Protein AF-A0A1V6RZ48-F1 (afdb_monomer_lite)

Organism: NCBI:txid29845

Structure (mmCIF, N/CA/C/O backbone):
data_AF-A0A1V6RZ48-F1
#
_entry.id   AF-A0A1V6RZ48-F1
#
loop_
_atom_site.group_PDB
_atom_site.id
_atom_site.type_symbol
_atom_site.label_atom_id
_atom_site.label_alt_id
_atom_site.label_comp_id
_atom_site.label_asym_id
_atom_site.label_entity_id
_atom_site.label_seq_id
_atom_site.pdbx_PDB_ins_code
_atom_site.Cartn_x
_atom_site.Cartn_y
_atom_site.Cartn_z
_atom_site.occupancy
_atom_site.B_iso_or_equiv
_atom_site.auth_seq_id
_atom_site.auth_comp_id
_atom_site.auth_asym_id
_atom_site.auth_atom_id
_atom_site.pdbx_PDB_model_num
ATOM 1 N N . MET A 1 1 ? 23.190 5.616 10.562 1.00 35.72 1 MET A N 1
ATOM 2 C CA . MET A 1 1 ? 23.779 4.475 9.837 1.00 35.72 1 MET A CA 1
ATOM 3 C C . MET A 1 1 ? 22.654 3.476 9.620 1.00 35.72 1 MET A C 1
ATOM 5 O O . MET A 1 1 ? 22.117 2.985 10.602 1.00 35.72 1 MET A O 1
ATOM 9 N N . LEU A 1 2 ? 22.194 3.318 8.375 1.00 40.50 2 LEU A N 1
ATOM 10 C CA . LEU A 1 2 ? 21.196 2.319 7.972 1.00 40.50 2 LEU A CA 1
ATOM 11 C C . LEU A 1 2 ? 21.972 1.050 7.603 1.00 40.50 2 LEU A C 1
ATOM 13 O O . LEU A 1 2 ? 22.247 0.819 6.432 1.00 40.50 2 LEU A O 1
ATOM 17 N N . ASP A 1 3 ? 22.408 0.298 8.611 1.00 46.78 3 ASP A N 1
ATOM 18 C CA . ASP A 1 3 ? 23.084 -0.980 8.393 1.00 46.78 3 ASP A CA 1
ATOM 19 C C . ASP A 1 3 ? 22.075 -2.137 8.413 1.00 46.78 3 ASP A C 1
ATOM 21 O O . ASP A 1 3 ? 21.288 -2.287 9.346 1.00 46.78 3 ASP A O 1
ATOM 25 N N . ASN A 1 4 ? 22.196 -2.982 7.386 1.00 47.31 4 ASN A N 1
ATOM 26 C CA . ASN A 1 4 ? 21.961 -4.427 7.402 1.00 47.31 4 ASN A CA 1
ATOM 27 C C . ASN A 1 4 ? 20.534 -4.965 7.564 1.00 47.31 4 ASN A C 1
ATOM 29 O O . ASN A 1 4 ? 20.197 -5.628 8.541 1.00 47.31 4 ASN A O 1
ATOM 33 N N . ALA A 1 5 ? 19.771 -4.902 6.478 1.00 54.78 5 ALA A N 1
ATOM 34 C CA . ALA A 1 5 ? 18.967 -6.057 6.092 1.00 54.78 5 ALA A CA 1
ATOM 35 C C . ALA A 1 5 ? 19.062 -6.192 4.567 1.00 54.78 5 ALA A C 1
ATOM 37 O O . ALA A 1 5 ? 18.796 -5.221 3.855 1.00 54.78 5 ALA A O 1
ATOM 38 N N . GLY A 1 6 ? 19.522 -7.355 4.091 1.00 58.94 6 GLY A N 1
ATOM 39 C CA . GLY A 1 6 ? 19.749 -7.660 2.672 1.00 58.94 6 GLY A CA 1
ATOM 40 C C . GLY A 1 6 ? 18.501 -7.484 1.792 1.00 58.94 6 GLY A C 1
ATOM 41 O O . GLY A 1 6 ? 17.472 -7.003 2.275 1.00 58.94 6 GLY A O 1
ATOM 42 N N . PRO A 1 7 ? 18.569 -7.829 0.499 1.00 66.56 7 PRO A N 1
ATOM 43 C CA . PRO A 1 7 ? 17.417 -7.694 -0.385 1.00 66.56 7 PRO A CA 1
ATOM 44 C C . PRO A 1 7 ? 16.202 -8.462 0.169 1.00 66.56 7 PRO A C 1
ATOM 46 O O . PRO A 1 7 ? 16.329 -9.602 0.618 1.00 66.56 7 PRO A O 1
ATOM 49 N N . LEU A 1 8 ? 15.042 -7.801 0.194 1.00 72.50 8 LEU A N 1
ATOM 50 C CA . LEU A 1 8 ? 13.742 -8.456 0.361 1.00 72.50 8 LEU A CA 1
ATOM 51 C C . LEU A 1 8 ? 13.344 -9.092 -0.968 1.00 72.50 8 LEU A C 1
ATOM 53 O O . LEU A 1 8 ? 13.925 -8.751 -1.993 1.00 72.50 8 LEU A O 1
ATOM 57 N N . LYS A 1 9 ? 12.387 -10.019 -0.957 1.00 73.62 9 LYS A N 1
ATOM 58 C CA . LYS A 1 9 ? 11.933 -10.686 -2.174 1.00 73.62 9 LYS A CA 1
ATOM 59 C C . LYS A 1 9 ? 10.425 -10.888 -2.167 1.00 73.62 9 LYS A C 1
ATOM 61 O O . LYS A 1 9 ? 9.892 -11.398 -1.184 1.00 73.62 9 LYS A O 1
ATOM 66 N N . ASP A 1 10 ? 9.794 -10.560 -3.282 1.00 74.38 10 ASP A N 1
ATOM 67 C CA . ASP A 1 10 ? 8.403 -10.878 -3.608 1.00 74.38 10 ASP A CA 1
ATOM 68 C C . ASP A 1 10 ? 8.322 -11.521 -5.012 1.00 74.38 10 ASP A C 1
ATOM 70 O O . ASP A 1 10 ? 9.320 -12.055 -5.516 1.00 74.38 10 ASP A O 1
ATOM 74 N N . GLU A 1 11 ? 7.136 -11.515 -5.625 1.00 75.38 11 GLU A N 1
ATOM 75 C CA . GLU A 1 11 ? 6.901 -12.052 -6.970 1.00 75.38 11 GLU A CA 1
ATOM 76 C C . GLU A 1 11 ? 7.643 -11.297 -8.088 1.00 75.38 11 GLU A C 1
ATOM 78 O O . GLU A 1 11 ? 8.027 -11.916 -9.082 1.00 75.38 11 GLU A O 1
ATOM 83 N N . PHE A 1 12 ? 7.944 -10.009 -7.891 1.00 74.88 12 PHE A N 1
ATOM 84 C CA . PHE A 1 12 ? 8.717 -9.167 -8.811 1.00 74.88 12 PHE A CA 1
ATOM 85 C C . PHE A 1 12 ? 10.233 -9.320 -8.611 1.00 74.88 12 PHE A C 1
ATOM 87 O O . PHE A 1 12 ? 11.045 -8.920 -9.450 1.00 74.88 12 PHE A O 1
ATOM 94 N N . GLY A 1 13 ? 10.643 -9.980 -7.528 1.00 76.31 13 GLY A N 1
ATOM 95 C CA . GLY A 1 13 ? 12.014 -10.403 -7.290 1.00 76.31 13 GLY A CA 1
ATOM 96 C C . GLY A 1 13 ? 12.668 -9.677 -6.126 1.00 76.31 13 GLY A C 1
ATOM 97 O O . GLY A 1 13 ? 12.017 -9.262 -5.175 1.00 76.31 13 GLY A O 1
ATOM 98 N N . GLU A 1 14 ? 13.997 -9.615 -6.151 1.00 82.44 14 GLU A N 1
ATOM 99 C CA . GLU A 1 14 ? 14.771 -9.041 -5.052 1.00 82.44 14 GLU A CA 1
ATOM 100 C C . GLU A 1 14 ? 14.754 -7.509 -5.090 1.00 82.44 14 GLU A C 1
ATOM 102 O O . GLU A 1 14 ? 15.032 -6.924 -6.136 1.00 82.44 14 GLU A O 1
ATOM 107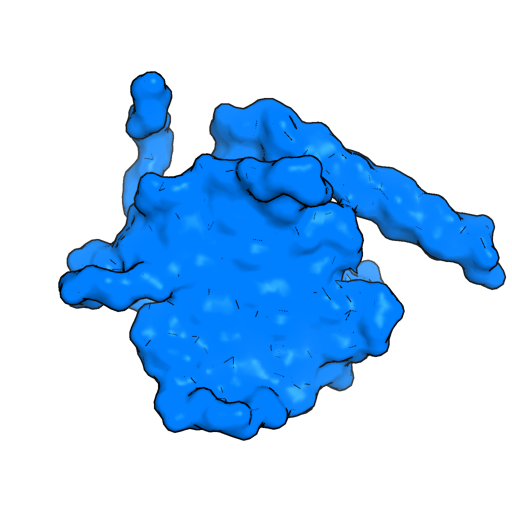 N N . TYR A 1 15 ? 14.501 -6.857 -3.953 1.00 76.69 15 TYR A N 1
ATOM 108 C CA . TYR A 1 15 ? 14.445 -5.400 -3.833 1.00 76.69 15 TYR A CA 1
ATOM 109 C C . TYR A 1 15 ? 15.059 -4.858 -2.540 1.00 76.69 15 TYR A C 1
ATOM 111 O O . TYR A 1 15 ? 15.207 -5.545 -1.527 1.00 76.69 15 TYR A O 1
ATOM 119 N N . ILE A 1 16 ? 15.425 -3.575 -2.573 1.00 77.81 16 ILE A N 1
ATOM 120 C CA . ILE A 1 16 ? 16.006 -2.837 -1.448 1.00 77.81 16 ILE A CA 1
ATOM 121 C C . ILE A 1 16 ? 15.127 -1.624 -1.139 1.00 77.81 16 ILE A C 1
ATOM 123 O O . ILE A 1 16 ? 14.769 -0.859 -2.034 1.00 77.81 16 ILE A O 1
ATOM 127 N N . ILE A 1 17 ? 14.831 -1.404 0.145 1.00 77.50 17 ILE A N 1
ATOM 128 C CA . ILE A 1 17 ? 14.145 -0.192 0.611 1.00 77.50 17 ILE A CA 1
ATOM 129 C C . ILE A 1 17 ? 15.103 1.001 0.497 1.00 77.50 17 ILE A C 1
ATOM 131 O O . ILE A 1 17 ? 16.148 1.031 1.150 1.00 77.50 17 ILE A O 1
ATOM 135 N N . ARG A 1 18 ? 14.754 1.992 -0.331 1.00 77.19 18 ARG A N 1
ATOM 136 C CA . ARG A 1 18 ? 15.566 3.195 -0.586 1.00 77.19 18 ARG A CA 1
ATOM 137 C C . ARG A 1 18 ? 15.223 4.347 0.339 1.00 77.19 18 ARG A C 1
ATOM 139 O O . ARG A 1 18 ? 16.104 5.095 0.753 1.00 77.19 18 ARG A O 1
ATOM 146 N N . THR A 1 19 ? 13.949 4.528 0.650 1.00 73.88 19 THR A N 1
ATOM 147 C CA . THR A 1 19 ? 13.481 5.561 1.572 1.00 73.88 19 THR A CA 1
ATOM 148 C C . THR A 1 19 ? 12.353 4.995 2.405 1.00 73.88 19 THR A C 1
ATOM 150 O O . THR A 1 19 ? 11.516 4.266 1.892 1.00 73.88 19 THR A O 1
ATOM 153 N N . GLN A 1 20 ? 12.325 5.365 3.681 1.00 74.06 20 GLN A N 1
ATOM 154 C CA . GLN A 1 20 ? 11.184 5.156 4.559 1.00 74.06 20 GLN A CA 1
ATOM 155 C C . GLN A 1 20 ? 11.026 6.384 5.451 1.00 74.06 20 GLN A C 1
ATOM 157 O O . GLN A 1 20 ? 11.999 6.844 6.054 1.00 74.06 20 GLN A O 1
ATOM 162 N N . LYS A 1 21 ? 9.828 6.966 5.489 1.00 75.75 21 LYS A N 1
ATOM 163 C CA . LYS A 1 21 ? 9.559 8.172 6.280 1.00 75.75 21 LYS A CA 1
ATOM 164 C C . LYS A 1 21 ? 8.098 8.255 6.693 1.00 75.75 21 LYS A C 1
ATOM 166 O O . LYS A 1 21 ? 7.226 7.707 6.030 1.00 75.75 21 LYS A O 1
ATOM 171 N N . PHE A 1 22 ? 7.861 9.006 7.761 1.00 72.25 22 PHE A N 1
ATOM 172 C CA . PHE A 1 22 ? 6.533 9.490 8.109 1.00 72.25 22 PHE A CA 1
ATOM 173 C C . PHE A 1 22 ? 6.335 10.895 7.544 1.00 72.25 22 PHE A C 1
ATOM 175 O O . PHE A 1 22 ? 7.270 11.700 7.565 1.00 72.25 22 PHE A O 1
ATOM 182 N N . ASN A 1 23 ? 5.136 11.199 7.052 1.00 72.19 23 ASN A N 1
ATOM 183 C CA . ASN A 1 23 ? 4.746 12.578 6.756 1.00 72.19 23 ASN A CA 1
ATOM 184 C C . ASN A 1 23 ? 4.257 13.299 8.037 1.00 72.19 23 ASN A C 1
ATOM 186 O O . ASN A 1 23 ? 4.172 12.707 9.115 1.00 72.19 23 ASN A O 1
ATOM 190 N N . GLU A 1 24 ? 3.911 14.586 7.936 1.00 69.62 24 GLU A N 1
ATOM 191 C CA . GLU A 1 24 ? 3.410 15.390 9.071 1.00 69.62 24 GLU A CA 1
ATOM 192 C C . GLU A 1 24 ? 2.088 14.866 9.657 1.00 69.62 24 GLU A C 1
ATOM 194 O O . GLU A 1 24 ? 1.802 15.054 10.840 1.00 69.62 24 GLU A O 1
ATOM 199 N N . ARG A 1 25 ? 1.302 14.156 8.841 1.00 69.38 25 ARG A N 1
ATOM 200 C CA . ARG A 1 25 ? 0.060 13.477 9.235 1.00 69.38 25 ARG A CA 1
ATOM 201 C C . ARG A 1 25 ? 0.312 12.104 9.864 1.00 69.38 25 ARG A C 1
ATOM 203 O O . ARG A 1 25 ? -0.632 11.464 10.310 1.00 69.38 25 ARG A O 1
ATOM 210 N N . LYS A 1 26 ? 1.587 11.716 9.994 1.00 67.88 26 LYS A N 1
ATOM 211 C CA . LYS A 1 26 ? 2.080 10.423 10.484 1.00 67.88 26 LYS A CA 1
ATOM 212 C C . LYS A 1 26 ? 1.712 9.247 9.592 1.00 67.88 26 LYS A C 1
ATOM 214 O O . LYS A 1 26 ? 1.772 8.124 10.068 1.00 67.88 26 LYS A O 1
ATOM 219 N N . ASP A 1 27 ? 1.403 9.486 8.327 1.00 70.81 27 ASP A N 1
ATOM 220 C CA . ASP A 1 27 ? 1.276 8.420 7.340 1.00 70.81 27 ASP A CA 1
ATOM 221 C C . ASP A 1 27 ? 2.667 7.905 6.990 1.00 70.81 27 ASP A C 1
ATOM 223 O O . ASP A 1 27 ? 3.630 8.682 6.924 1.00 70.81 27 ASP A O 1
ATOM 227 N N . TRP A 1 28 ? 2.775 6.599 6.796 1.00 75.62 28 TRP A N 1
ATOM 228 C CA . TRP A 1 28 ? 4.021 5.935 6.471 1.00 75.62 28 TRP A CA 1
ATOM 229 C C . TRP A 1 28 ? 4.161 5.754 4.963 1.00 75.62 28 TRP A C 1
ATOM 231 O O . TRP A 1 28 ? 3.203 5.470 4.249 1.00 75.62 28 TRP A O 1
ATOM 241 N N . TYR A 1 29 ? 5.384 5.925 4.482 1.00 78.94 29 TYR A N 1
ATOM 242 C CA . TYR A 1 29 ? 5.730 5.783 3.080 1.00 78.94 29 TYR A CA 1
ATOM 243 C C . TYR A 1 29 ? 7.068 5.074 2.947 1.00 78.94 29 TYR A C 1
ATOM 245 O O . TYR A 1 29 ? 8.021 5.427 3.657 1.00 78.94 29 TYR A O 1
ATOM 253 N N . CYS A 1 30 ? 7.167 4.168 1.980 1.00 79.75 30 CYS A N 1
ATOM 254 C CA . CYS A 1 30 ? 8.427 3.575 1.563 1.00 79.75 30 CYS A CA 1
ATOM 255 C C . CYS A 1 30 ? 8.592 3.573 0.041 1.00 79.75 30 CYS A C 1
ATOM 257 O O . CYS A 1 30 ? 7.620 3.487 -0.702 1.00 79.75 30 CYS A O 1
ATOM 259 N N . THR A 1 31 ? 9.844 3.658 -0.416 1.00 81.31 31 THR A N 1
ATOM 260 C CA . THR A 1 31 ? 10.218 3.359 -1.805 1.00 81.31 31 THR A CA 1
ATOM 261 C C . THR A 1 31 ? 11.114 2.148 -1.877 1.00 81.31 31 THR A C 1
ATOM 263 O O . THR A 1 31 ? 12.029 1.992 -1.058 1.00 81.31 31 THR A O 1
ATOM 266 N N . HIS A 1 32 ? 10.905 1.343 -2.910 1.00 79.19 32 HIS A N 1
ATOM 267 C CA . HIS A 1 32 ? 11.715 0.179 -3.224 1.00 79.19 32 HIS A CA 1
ATOM 268 C C . HIS A 1 32 ? 12.416 0.363 -4.558 1.00 79.19 32 HIS A C 1
ATOM 270 O O . HIS A 1 32 ? 11.934 1.061 -5.450 1.00 79.19 32 HIS A O 1
ATOM 276 N N . GLN A 1 33 ? 13.571 -0.279 -4.668 1.00 76.94 33 GLN A N 1
ATOM 277 C CA . GLN A 1 33 ? 14.246 -0.482 -5.935 1.00 76.94 33 GLN A CA 1
ATOM 278 C C . GLN A 1 33 ? 14.546 -1.967 -6.089 1.00 76.94 33 GLN A C 1
ATOM 280 O O . GLN A 1 33 ? 15.247 -2.541 -5.248 1.00 76.94 33 GLN A O 1
ATOM 285 N N . TYR A 1 34 ? 14.033 -2.564 -7.160 1.00 77.00 34 TYR A N 1
ATOM 286 C CA . TYR A 1 34 ? 14.326 -3.945 -7.516 1.00 77.00 34 TYR A CA 1
ATOM 287 C C . TYR A 1 34 ? 15.734 -4.051 -8.094 1.00 77.00 34 TYR A C 1
ATOM 289 O O . TYR A 1 34 ? 16.215 -3.167 -8.798 1.00 77.00 34 TYR A O 1
ATOM 297 N N . VAL A 1 35 ? 16.425 -5.138 -7.764 1.00 74.94 35 VAL A N 1
ATOM 298 C CA . VAL A 1 35 ? 17.818 -5.386 -8.163 1.00 74.94 35 VAL A CA 1
ATOM 299 C C . VAL A 1 35 ? 17.931 -5.612 -9.674 1.00 74.94 35 VAL A C 1
ATOM 301 O O . VAL A 1 35 ? 18.968 -5.314 -10.259 1.00 74.94 35 VAL A O 1
ATOM 304 N N . ARG A 1 36 ? 16.876 -6.148 -10.302 1.00 68.50 36 ARG A N 1
ATOM 305 C CA . ARG A 1 36 ? 16.848 -6.480 -11.735 1.00 68.50 36 ARG A CA 1
ATOM 306 C C . ARG A 1 36 ? 16.224 -5.406 -12.620 1.00 68.50 36 ARG A C 1
ATOM 308 O O . ARG A 1 36 ? 16.489 -5.421 -13.816 1.00 68.50 36 ARG A O 1
ATOM 315 N N . GLU A 1 37 ? 15.428 -4.505 -12.057 1.00 62.16 37 GLU A N 1
ATOM 316 C CA . GLU A 1 37 ? 14.751 -3.457 -12.821 1.00 62.16 37 GLU A CA 1
ATOM 317 C C . GLU A 1 37 ? 15.491 -2.135 -12.613 1.00 62.16 37 GLU A C 1
ATOM 319 O O . GLU A 1 37 ? 15.472 -1.543 -11.530 1.00 62.16 37 GLU A O 1
ATOM 324 N N . GLU A 1 38 ? 16.242 -1.719 -13.634 1.00 55.09 38 GLU A N 1
ATOM 325 C CA . GLU A 1 38 ? 17.108 -0.537 -13.622 1.00 55.09 38 GLU A CA 1
ATOM 326 C C . GLU A 1 38 ? 16.310 0.780 -13.548 1.00 55.09 38 GLU A C 1
ATOM 328 O O . GLU A 1 38 ? 16.282 1.562 -14.492 1.00 55.09 38 GLU A O 1
ATOM 333 N N . GLY A 1 39 ? 15.716 1.080 -12.391 1.00 52.72 39 GLY A N 1
ATOM 334 C CA . GLY A 1 39 ? 15.321 2.446 -12.031 1.00 52.72 39 GLY A CA 1
ATOM 335 C C . GLY A 1 39 ? 13.833 2.717 -11.841 1.00 52.72 39 GLY A C 1
ATOM 336 O O . GLY A 1 39 ? 13.508 3.836 -11.440 1.00 52.72 39 GLY A O 1
ATOM 337 N N . ASP A 1 40 ? 12.948 1.739 -12.034 1.00 60.56 40 ASP A N 1
ATOM 338 C CA . ASP A 1 40 ? 11.530 1.949 -11.747 1.00 60.56 40 ASP A CA 1
ATOM 339 C C . ASP A 1 40 ? 11.270 1.914 -10.235 1.00 60.56 40 ASP A C 1
ATOM 341 O O . ASP A 1 40 ? 11.497 0.929 -9.525 1.00 60.56 40 ASP A O 1
ATOM 345 N N . TYR A 1 41 ? 10.866 3.075 -9.715 1.00 63.09 41 TYR A N 1
ATOM 346 C CA . TYR A 1 41 ? 10.573 3.263 -8.302 1.00 63.09 41 TYR A CA 1
ATOM 347 C C 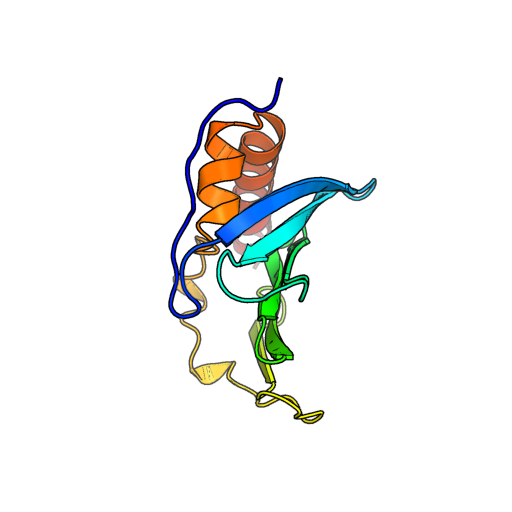. TYR A 1 41 ? 9.193 2.708 -7.984 1.00 63.09 41 TYR A C 1
ATOM 349 O O . TYR A 1 41 ? 8.173 3.250 -8.409 1.00 63.09 41 TYR A O 1
ATOM 357 N N . CYS A 1 42 ? 9.184 1.683 -7.145 1.00 74.75 42 CYS A N 1
ATOM 358 C CA . CYS A 1 42 ? 7.972 1.195 -6.504 1.00 74.75 42 CYS A CA 1
ATOM 359 C C . CYS A 1 42 ? 7.794 1.912 -5.180 1.00 74.75 42 CYS A C 1
ATOM 361 O O . CYS A 1 42 ? 8.776 2.322 -4.545 1.00 74.75 42 CYS A O 1
ATOM 363 N N . TYR A 1 43 ? 6.553 2.073 -4.748 1.00 78.31 43 TYR A N 1
ATOM 364 C CA . TYR A 1 43 ? 6.285 2.697 -3.466 1.00 78.31 43 TYR A CA 1
ATOM 365 C C . TYR A 1 43 ? 5.055 2.110 -2.810 1.00 78.31 43 TYR A C 1
ATOM 367 O O . TYR A 1 43 ? 4.053 1.862 -3.477 1.00 78.31 43 TYR A O 1
ATOM 375 N N . HIS A 1 44 ? 5.136 1.949 -1.492 1.00 80.81 44 HIS A N 1
ATOM 376 C CA . HIS A 1 44 ? 3.971 1.669 -0.671 1.00 80.81 44 HIS A CA 1
ATOM 377 C C . HIS A 1 44 ? 3.671 2.881 0.201 1.00 80.81 44 HIS A C 1
ATOM 379 O O . HIS A 1 44 ? 4.562 3.608 0.660 1.00 80.81 44 HIS A O 1
ATOM 385 N N . TYR A 1 45 ? 2.387 3.099 0.422 1.00 77.56 45 TYR A N 1
ATOM 386 C CA . TYR A 1 45 ? 1.866 4.192 1.209 1.00 77.56 45 TYR A CA 1
ATOM 387 C C . TYR A 1 45 ? 0.779 3.667 2.137 1.00 77.56 45 TYR A C 1
ATOM 389 O O . TYR A 1 45 ? -0.153 3.000 1.700 1.00 77.56 45 TYR A O 1
ATOM 397 N N . VAL A 1 46 ? 0.918 3.964 3.425 1.00 76.12 46 VAL A N 1
ATOM 398 C CA . VAL A 1 46 ? 0.029 3.478 4.479 1.00 76.12 46 VAL A CA 1
ATOM 399 C C . VAL A 1 46 ? -0.415 4.661 5.326 1.00 76.12 46 VAL A C 1
ATOM 401 O O . VAL A 1 46 ? 0.400 5.318 5.980 1.00 76.12 46 VAL A O 1
ATOM 404 N N . HIS A 1 47 ? -1.714 4.924 5.354 1.00 71.56 47 HIS A N 1
ATOM 405 C CA . HIS A 1 47 ? -2.308 5.881 6.278 1.00 71.56 47 HIS A CA 1
ATOM 406 C C . HIS A 1 47 ? -2.482 5.288 7.679 1.00 71.56 47 HIS A C 1
ATOM 408 O O . HIS A 1 47 ? -2.641 4.082 7.856 1.00 71.56 47 HIS A O 1
ATOM 414 N N . LEU A 1 48 ? -2.538 6.168 8.684 1.00 66.69 48 LEU A N 1
ATOM 415 C CA . LEU A 1 48 ? -2.866 5.806 10.073 1.00 66.69 48 LEU A CA 1
ATOM 416 C C . LEU A 1 48 ? -4.213 5.088 10.243 1.00 66.69 48 LEU A C 1
ATOM 418 O O . LEU A 1 48 ? -4.412 4.390 11.230 1.00 66.69 48 LEU A O 1
ATOM 422 N N . ASP A 1 49 ? -5.151 5.307 9.331 1.00 67.69 49 ASP A N 1
ATOM 423 C CA . ASP A 1 49 ? -6.468 4.672 9.357 1.00 67.69 49 ASP A CA 1
ATOM 424 C C . ASP A 1 49 ? -6.499 3.319 8.628 1.00 67.69 49 ASP A C 1
ATOM 426 O O . ASP A 1 49 ? -7.568 2.754 8.417 1.00 67.69 49 ASP A O 1
ATOM 430 N N . GLY A 1 50 ? -5.330 2.794 8.251 1.00 69.25 50 GLY A N 1
ATOM 431 C CA . GLY A 1 50 ? -5.189 1.506 7.586 1.00 69.25 50 GLY A CA 1
ATOM 432 C C . GLY A 1 50 ? -5.368 1.556 6.071 1.00 69.25 50 GLY A C 1
ATOM 433 O O . GLY A 1 50 ? -5.202 0.518 5.434 1.00 69.25 50 GLY A O 1
ATOM 434 N N . ARG A 1 51 ? -5.661 2.721 5.463 1.00 81.69 51 ARG A N 1
ATOM 435 C CA . ARG A 1 51 ? -5.656 2.816 3.994 1.00 81.69 51 ARG A CA 1
ATOM 436 C C . ARG A 1 51 ? -4.269 2.505 3.453 1.00 81.69 51 ARG A C 1
ATOM 438 O O . ARG A 1 51 ? -3.270 3.025 3.953 1.00 81.69 51 ARG A O 1
ATOM 445 N N . TYR A 1 52 ? -4.234 1.698 2.407 1.00 84.44 52 TYR A N 1
ATOM 446 C CA . TYR A 1 52 ? -3.019 1.218 1.774 1.00 84.44 52 TYR A CA 1
ATOM 447 C C . TYR A 1 52 ? -3.039 1.541 0.287 1.00 84.44 52 TYR A C 1
ATOM 449 O O . TYR A 1 52 ? -4.090 1.521 -0.351 1.00 84.44 52 TYR A O 1
ATOM 457 N N . TYR A 1 53 ? -1.868 1.840 -0.255 1.00 86.12 53 TYR A N 1
ATOM 458 C CA . TYR A 1 53 ? -1.636 1.935 -1.682 1.00 86.12 53 TYR A CA 1
ATOM 459 C C . TYR A 1 53 ? -0.264 1.348 -2.001 1.00 86.12 53 TYR A C 1
ATOM 461 O O . TYR A 1 53 ? 0.713 1.674 -1.320 1.00 86.12 53 TYR A O 1
ATOM 469 N N . SER A 1 54 ? -0.177 0.569 -3.072 1.00 85.38 54 SER A N 1
ATOM 470 C CA . SER A 1 54 ? 1.082 0.103 -3.644 1.00 85.38 54 SER A CA 1
ATOM 471 C C . SER A 1 54 ? 1.111 0.311 -5.152 1.00 85.38 54 SER A C 1
ATOM 473 O O . SER A 1 54 ? 0.085 0.259 -5.830 1.00 85.38 54 SER A O 1
ATOM 475 N N . LYS A 1 55 ? 2.309 0.583 -5.671 1.00 87.50 55 LYS A N 1
ATOM 476 C CA . LYS A 1 55 ? 2.609 0.558 -7.099 1.00 87.50 55 LYS A CA 1
ATOM 477 C C . LYS A 1 55 ? 3.828 -0.319 -7.346 1.00 87.50 55 LYS A C 1
ATOM 479 O O . LYS A 1 55 ? 4.897 -0.042 -6.793 1.00 87.50 55 LYS A O 1
ATOM 484 N N . ASN A 1 56 ? 3.640 -1.302 -8.215 1.00 84.81 56 ASN A N 1
ATOM 485 C CA . ASN A 1 56 ? 4.612 -2.319 -8.587 1.00 84.81 56 ASN A CA 1
ATOM 486 C C . ASN A 1 56 ? 5.458 -1.887 -9.798 1.00 84.81 56 ASN A C 1
ATOM 488 O O . ASN A 1 56 ? 5.096 -0.926 -10.493 1.00 84.81 56 ASN A O 1
ATOM 492 N N . PRO A 1 57 ? 6.574 -2.590 -10.076 1.00 81.75 57 PRO A N 1
ATOM 493 C CA . PRO A 1 57 ? 7.492 -2.219 -11.156 1.00 81.75 57 PRO A CA 1
ATOM 494 C C . PRO A 1 57 ? 6.860 -2.344 -12.537 1.00 81.75 57 PRO A C 1
ATOM 496 O O . PRO A 1 57 ? 7.032 -1.481 -13.392 1.00 81.75 57 PRO A O 1
ATOM 499 N N . ASP A 1 58 ? 6.032 -3.372 -12.719 1.00 84.62 58 ASP A N 1
ATOM 500 C CA . ASP A 1 58 ? 5.283 -3.612 -13.951 1.00 84.62 58 ASP A CA 1
ATOM 501 C C . ASP A 1 58 ? 4.209 -2.541 -14.230 1.00 84.62 58 ASP A C 1
ATOM 503 O O . ASP A 1 58 ? 3.545 -2.559 -15.266 1.00 84.62 58 ASP A O 1
ATOM 507 N N . GLY A 1 59 ? 4.042 -1.577 -13.322 1.00 84.88 59 GLY A N 1
ATOM 508 C CA . GLY A 1 59 ? 3.078 -0.496 -13.425 1.00 84.88 59 GLY A CA 1
ATOM 509 C C . GLY A 1 59 ? 1.695 -0.854 -12.895 1.00 84.88 59 GLY A C 1
ATOM 510 O O . GLY A 1 59 ? 0.836 0.029 -12.901 1.00 84.88 59 GLY A O 1
ATOM 511 N N . SER A 1 60 ? 1.482 -2.085 -12.415 1.00 88.12 60 SER A N 1
ATOM 512 C CA . SER A 1 60 ? 0.278 -2.419 -11.660 1.00 88.12 60 SER A CA 1
ATOM 513 C C . SER A 1 60 ? 0.233 -1.664 -10.333 1.00 88.12 60 SER A C 1
ATOM 515 O O . SER A 1 60 ? 1.254 -1.222 -9.793 1.00 88.12 60 SER A O 1
ATOM 517 N N . SER A 1 61 ? -0.970 -1.468 -9.808 1.00 90.6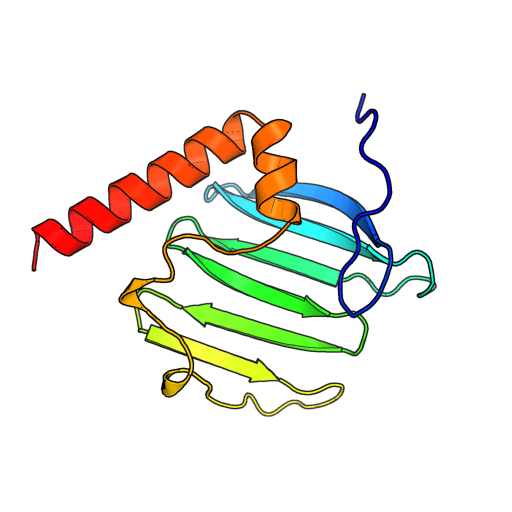9 61 SER A N 1
ATOM 518 C CA . SER A 1 61 ? -1.161 -0.809 -8.519 1.00 90.69 61 SER A CA 1
ATOM 519 C C . SER A 1 61 ? -2.348 -1.382 -7.780 1.00 90.69 61 SER A C 1
ATOM 521 O O . SER A 1 61 ? -3.326 -1.789 -8.399 1.00 90.69 61 SER A O 1
ATOM 523 N N . GLU A 1 62 ? -2.302 -1.313 -6.464 1.00 89.88 62 GLU A N 1
ATOM 524 C CA . GLU A 1 62 ? -3.386 -1.728 -5.586 1.00 89.88 62 GLU A CA 1
ATOM 525 C C . GLU A 1 62 ? -3.696 -0.625 -4.581 1.00 89.88 62 GLU A C 1
ATOM 527 O O . GLU A 1 62 ? -2.817 0.129 -4.155 1.00 89.88 62 GLU A O 1
ATOM 532 N N . SER A 1 63 ? -4.963 -0.520 -4.202 1.00 90.12 63 SER A N 1
ATOM 533 C CA . SER A 1 63 ? -5.400 0.371 -3.136 1.00 90.12 63 SER A CA 1
ATOM 534 C C . SER A 1 63 ? -6.456 -0.304 -2.283 1.00 90.12 63 SER A C 1
ATOM 536 O O . SER A 1 63 ? -7.341 -0.975 -2.806 1.00 90.12 63 SER A O 1
ATOM 538 N N . ILE A 1 64 ? -6.355 -0.121 -0.971 1.00 87.69 64 ILE A N 1
ATOM 539 C CA . ILE A 1 64 ? -7.273 -0.696 0.009 1.00 87.69 64 ILE A CA 1
ATOM 540 C C . ILE A 1 64 ? -7.744 0.415 0.938 1.00 87.69 64 ILE A C 1
ATOM 542 O O . ILE A 1 64 ? -6.943 1.194 1.463 1.00 87.69 64 ILE A O 1
ATOM 546 N N . ASN A 1 65 ? -9.049 0.461 1.174 1.00 86.62 65 ASN A N 1
ATOM 547 C CA . ASN A 1 65 ? -9.691 1.340 2.130 1.00 86.62 65 ASN A CA 1
ATOM 548 C C . ASN A 1 65 ? -10.532 0.524 3.122 1.00 86.62 65 ASN A C 1
ATOM 550 O O . ASN A 1 65 ? -11.693 0.224 2.840 1.00 86.62 65 ASN A O 1
ATOM 554 N N . PRO A 1 66 ? -9.984 0.192 4.305 1.00 78.69 66 PRO A N 1
ATOM 555 C CA . PRO A 1 66 ? -10.678 -0.658 5.269 1.00 78.69 66 PRO A CA 1
ATOM 556 C C . PRO A 1 66 ? -11.912 0.004 5.895 1.00 78.69 66 PRO A C 1
ATOM 558 O O . PRO A 1 66 ? -12.818 -0.701 6.328 1.00 78.69 66 PRO A O 1
ATOM 561 N N . ILE A 1 67 ? -11.987 1.342 5.924 1.00 81.31 67 ILE A N 1
ATOM 562 C CA . ILE A 1 67 ? -13.148 2.065 6.471 1.00 81.31 67 ILE A CA 1
ATOM 563 C C . ILE A 1 67 ? -14.365 1.896 5.562 1.00 81.31 67 ILE A C 1
ATOM 565 O O . ILE A 1 67 ? -15.471 1.673 6.045 1.00 81.31 67 ILE A O 1
ATOM 569 N N . LEU A 1 68 ? -14.161 2.031 4.250 1.00 85.31 68 LEU A N 1
ATOM 570 C CA . LEU A 1 68 ? -15.235 1.900 3.263 1.00 85.31 68 LEU A CA 1
ATOM 571 C C . LEU A 1 68 ? -15.409 0.461 2.761 1.00 85.31 68 LEU A C 1
ATOM 573 O O . LEU A 1 68 ? -16.371 0.196 2.049 1.00 85.31 68 LEU A O 1
ATOM 577 N N . LYS A 1 69 ? -14.517 -0.456 3.162 1.00 86.31 69 LYS A N 1
ATOM 578 C CA . LYS A 1 69 ? -14.413 -1.824 2.635 1.00 86.31 69 LYS A CA 1
ATOM 579 C C . LYS A 1 69 ? -14.288 -1.838 1.110 1.00 86.31 69 LYS A C 1
ATOM 581 O O . LYS A 1 69 ? -14.991 -2.574 0.430 1.00 86.31 69 LYS A O 1
ATOM 586 N N . GLU A 1 70 ? -13.385 -1.005 0.595 1.00 91.62 70 GLU A N 1
ATOM 587 C CA . GLU A 1 70 ? -13.092 -0.910 -0.838 1.00 91.62 70 GLU A CA 1
ATOM 588 C C . GLU A 1 70 ? -11.684 -1.429 -1.129 1.00 91.62 70 GLU A C 1
ATOM 590 O O . GLU A 1 70 ? -10.726 -1.050 -0.447 1.00 91.62 70 GLU A O 1
ATOM 595 N N . ALA A 1 71 ? -11.541 -2.254 -2.160 1.00 90.75 71 ALA A N 1
ATOM 596 C CA . ALA A 1 71 ? -10.251 -2.690 -2.673 1.00 90.75 71 ALA A CA 1
ATOM 597 C C . ALA A 1 71 ? -10.236 -2.614 -4.196 1.00 90.75 71 ALA A C 1
ATOM 599 O O . ALA A 1 71 ? -11.155 -3.088 -4.858 1.00 90.75 71 ALA A O 1
ATOM 600 N N . PHE A 1 72 ? -9.172 -2.037 -4.746 1.00 94.38 72 PHE A N 1
ATOM 601 C CA . PHE A 1 72 ? -9.010 -1.878 -6.184 1.00 94.38 72 PHE A CA 1
ATOM 602 C C . PHE A 1 72 ? -7.639 -2.342 -6.641 1.00 94.38 72 PHE A C 1
ATOM 604 O O . PHE A 1 72 ? -6.635 -2.029 -5.998 1.00 94.38 72 PHE A O 1
ATOM 611 N N . TYR A 1 73 ? -7.609 -2.996 -7.796 1.00 92.50 73 TYR A N 1
ATOM 612 C CA . TYR A 1 73 ? -6.393 -3.382 -8.494 1.00 92.50 73 TYR A CA 1
ATOM 613 C C . TYR A 1 73 ? -6.386 -2.817 -9.916 1.00 92.50 73 TYR A C 1
ATOM 615 O O . TYR A 1 73 ? -7.367 -2.922 -10.646 1.00 92.50 73 TYR A O 1
ATOM 623 N N . THR A 1 74 ? -5.269 -2.240 -10.339 1.00 94.06 74 THR A N 1
ATOM 624 C CA . THR A 1 74 ? -5.061 -1.759 -11.707 1.00 94.06 74 THR A CA 1
ATOM 625 C C . THR A 1 74 ? -3.975 -2.601 -12.355 1.00 94.06 74 THR A C 1
ATOM 627 O O . THR A 1 74 ? -2.873 -2.716 -11.821 1.00 94.06 74 THR A O 1
ATOM 630 N N . LEU A 1 75 ? -4.285 -3.173 -13.520 1.00 91.38 75 LEU A N 1
ATOM 631 C CA . LEU A 1 75 ? -3.349 -3.975 -14.308 1.00 91.38 75 LEU A CA 1
ATOM 632 C C . LEU A 1 75 ? -2.167 -3.140 -14.840 1.00 91.38 75 LEU A C 1
ATOM 634 O O . LEU A 1 75 ? -2.305 -1.928 -15.030 1.00 91.38 75 LEU A O 1
ATOM 638 N N . PRO A 1 76 ? -1.037 -3.785 -15.185 1.00 89.19 76 PRO A N 1
ATOM 639 C CA . PRO A 1 76 ? 0.083 -3.155 -15.886 1.00 89.19 76 PRO A CA 1
ATOM 640 C C . PRO A 1 76 ? -0.355 -2.361 -17.121 1.00 89.19 76 PRO A C 1
ATOM 642 O O . PRO A 1 76 ? -0.990 -2.902 -18.028 1.00 89.19 76 PRO A O 1
ATOM 645 N N . GLY A 1 77 ? -0.024 -1.067 -17.162 1.00 83.56 77 GLY A N 1
ATOM 646 C CA . GLY A 1 77 ? -0.391 -0.167 -18.265 1.00 83.56 77 GLY A CA 1
ATOM 647 C C . GLY A 1 77 ? -1.891 0.139 -18.388 1.00 83.56 77 GLY A C 1
ATOM 648 O O . GLY A 1 77 ? -2.288 0.820 -19.334 1.00 83.56 77 GLY A O 1
ATOM 649 N N . GLY A 1 78 ? -2.711 -0.348 -17.456 1.00 83.75 78 GLY A N 1
ATOM 650 C CA . GLY A 1 78 ? -4.128 -0.032 -17.361 1.00 83.75 78 GLY A CA 1
ATOM 651 C C . GLY A 1 78 ? -4.374 1.292 -16.642 1.00 83.75 78 GLY A C 1
ATOM 652 O O . GLY A 1 78 ? -3.590 1.736 -15.805 1.00 83.75 78 GLY A O 1
ATOM 653 N N . ASP A 1 79 ? -5.496 1.920 -16.966 1.00 87.88 79 ASP A N 1
ATOM 654 C CA . ASP A 1 79 ? -6.020 3.128 -16.323 1.00 87.88 79 ASP A CA 1
ATOM 655 C C . ASP A 1 79 ? -7.367 2.885 -15.625 1.00 87.88 79 ASP A C 1
ATOM 657 O O . ASP A 1 79 ? -7.847 3.744 -14.883 1.00 87.88 79 ASP A O 1
ATOM 661 N N . VAL A 1 80 ? -7.962 1.707 -15.834 1.00 91.25 80 VAL A N 1
ATOM 662 C CA . VAL A 1 80 ? -9.234 1.300 -15.237 1.00 91.25 80 VAL A CA 1
ATOM 663 C C . VAL A 1 80 ? -8.975 0.434 -13.999 1.00 91.25 80 VAL A C 1
ATOM 665 O O . VAL A 1 80 ? -8.428 -0.663 -14.139 1.00 91.25 80 VAL A O 1
ATOM 668 N N . PRO A 1 81 ? -9.386 0.885 -12.800 1.00 93.12 81 PRO A N 1
ATOM 669 C CA . PRO A 1 81 ? -9.338 0.066 -11.598 1.00 93.12 81 PRO A CA 1
ATOM 670 C C . PRO A 1 81 ? -10.376 -1.058 -11.674 1.00 93.12 81 PRO A C 1
ATOM 672 O O . PRO A 1 81 ? -11.523 -0.838 -12.067 1.00 93.12 81 PRO A O 1
ATOM 675 N N . ILE A 1 82 ? -9.972 -2.251 -11.261 1.00 95.38 82 ILE A N 1
ATOM 676 C CA . ILE A 1 82 ? -10.821 -3.424 -11.067 1.00 95.38 82 ILE A CA 1
ATOM 677 C C . ILE A 1 82 ? -11.216 -3.452 -9.594 1.00 95.38 82 ILE A C 1
ATOM 679 O O . ILE A 1 82 ? -10.348 -3.385 -8.727 1.00 95.38 82 ILE A O 1
ATOM 683 N N . ASP A 1 83 ? -12.517 -3.523 -9.321 1.00 95.19 83 ASP A N 1
ATOM 684 C CA . ASP A 1 83 ? -13.039 -3.686 -7.965 1.00 95.19 83 ASP A CA 1
ATOM 685 C C . ASP A 1 83 ? -12.827 -5.132 -7.497 1.00 95.19 83 ASP A C 1
ATOM 687 O O . ASP A 1 83 ? -13.315 -6.074 -8.123 1.00 95.19 83 ASP A O 1
ATOM 691 N N . CYS A 1 84 ? -12.080 -5.284 -6.407 1.00 91.19 84 CYS A N 1
ATOM 692 C CA . CYS A 1 84 ? -11.752 -6.552 -5.759 1.00 91.19 84 CYS A CA 1
ATOM 693 C C . CYS A 1 84 ? -12.293 -6.600 -4.318 1.00 91.19 84 CYS A C 1
ATOM 695 O O . CYS A 1 84 ? -11.836 -7.409 -3.511 1.00 91.19 84 CYS A O 1
ATOM 697 N N . SER A 1 85 ? -13.239 -5.727 -3.958 1.00 90.19 85 SER A N 1
ATOM 698 C CA . SER A 1 85 ? -13.709 -5.556 -2.575 1.00 90.19 85 SER A CA 1
ATOM 699 C C . SER A 1 85 ? -14.329 -6.824 -1.981 1.00 90.19 85 SER A C 1
ATOM 701 O O . SER A 1 85 ? -14.177 -7.082 -0.787 1.00 90.19 85 SER A O 1
ATOM 703 N N . ASP A 1 86 ? -14.969 -7.647 -2.813 1.00 90.25 86 ASP A N 1
ATOM 704 C CA . ASP A 1 86 ? -15.585 -8.918 -2.406 1.00 90.25 86 ASP A CA 1
ATOM 705 C C . ASP A 1 86 ? -14.567 -10.057 -2.209 1.00 90.25 86 ASP A C 1
ATOM 707 O O . ASP A 1 86 ? -14.896 -11.095 -1.633 1.00 90.25 86 ASP A O 1
ATOM 711 N N . GLU A 1 87 ? -13.328 -9.883 -2.678 1.00 87.12 87 GLU A N 1
ATOM 712 C CA . GLU A 1 87 ? -12.252 -10.874 -2.545 1.00 87.12 87 GLU A CA 1
ATOM 713 C C . GLU A 1 87 ? -11.448 -10.691 -1.249 1.00 87.12 87 GLU A C 1
ATOM 715 O O . GLU A 1 87 ? -10.694 -11.579 -0.841 1.00 87.12 87 GLU A O 1
ATOM 720 N N . VAL A 1 88 ? -11.613 -9.546 -0.581 1.00 80.31 88 VAL A N 1
ATOM 721 C CA . VAL A 1 88 ? -10.881 -9.206 0.637 1.00 80.31 88 VAL A CA 1
ATOM 722 C C . VAL A 1 88 ? -11.596 -9.752 1.870 1.00 80.31 88 VAL A C 1
ATOM 724 O O . VAL A 1 88 ? -12.750 -9.435 2.156 1.00 80.31 88 VAL A O 1
ATOM 727 N N . ASP A 1 89 ? -10.867 -10.526 2.671 1.00 82.06 89 ASP A N 1
ATOM 728 C CA . ASP A 1 89 ? -11.309 -10.939 4.003 1.00 82.06 89 ASP A CA 1
ATOM 729 C C . ASP A 1 89 ? -11.148 -9.771 4.994 1.00 82.06 89 ASP A C 1
ATOM 731 O O . ASP A 1 89 ? -10.151 -9.659 5.714 1.00 82.06 89 ASP A O 1
ATOM 735 N N . TRP A 1 90 ? -12.126 -8.859 4.988 1.00 80.38 90 TRP A N 1
ATOM 736 C CA . TRP A 1 90 ? -12.118 -7.622 5.780 1.00 80.38 90 TRP A CA 1
ATOM 737 C C . TRP A 1 90 ? -11.973 -7.862 7.284 1.00 80.38 90 TRP A C 1
ATOM 739 O O . TRP A 1 90 ? -11.297 -7.093 7.962 1.00 80.38 90 TRP A O 1
ATOM 749 N N . ASP A 1 91 ? -12.560 -8.942 7.801 1.00 73.88 91 ASP A N 1
ATOM 750 C CA . ASP A 1 91 ? -12.516 -9.274 9.228 1.00 73.88 91 ASP A CA 1
ATOM 751 C C . ASP A 1 91 ? -11.126 -9.781 9.653 1.00 73.88 91 ASP A C 1
ATOM 753 O O . ASP A 1 91 ? -10.749 -9.732 10.830 1.00 73.88 91 ASP A O 1
ATOM 757 N N . ARG A 1 92 ? -10.330 -10.259 8.689 1.00 63.81 92 ARG A N 1
ATOM 758 C CA . ARG A 1 92 ? -8.957 -10.733 8.898 1.00 63.81 92 ARG A CA 1
ATOM 759 C C . ARG A 1 92 ? -7.896 -9.780 8.363 1.00 63.81 92 ARG A C 1
ATOM 761 O O . ARG A 1 92 ? -6.712 -10.078 8.526 1.00 63.81 92 ARG A O 1
ATOM 768 N N . LEU A 1 93 ? -8.283 -8.610 7.856 1.00 66.25 93 LEU A N 1
ATOM 769 C CA . LEU A 1 93 ? -7.393 -7.531 7.414 1.00 66.25 93 LEU A CA 1
ATOM 770 C C . LEU A 1 93 ? -6.722 -6.793 8.601 1.00 66.25 93 LEU A C 1
ATOM 772 O O . LEU A 1 93 ? -6.567 -5.578 8.612 1.00 66.25 93 LEU A O 1
ATOM 776 N N . ASN A 1 94 ?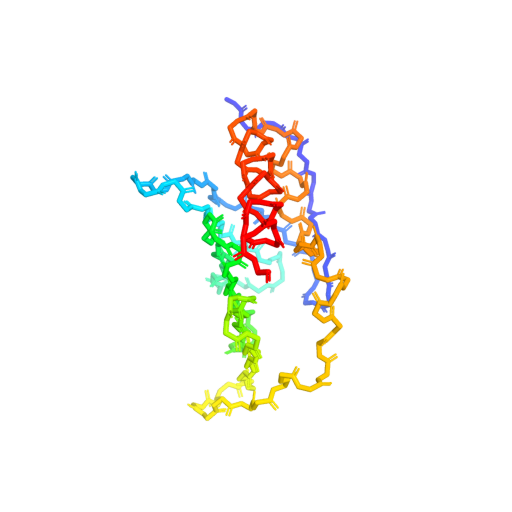 -6.319 -7.535 9.634 1.00 51.16 94 ASN A N 1
ATOM 777 C CA . ASN A 1 94 ? -5.678 -7.021 10.849 1.00 51.16 94 ASN A CA 1
ATOM 778 C C . ASN A 1 94 ? -4.182 -6.716 10.658 1.00 51.16 94 ASN A C 1
ATOM 780 O O . ASN A 1 94 ? -3.523 -6.147 11.537 1.00 51.16 94 ASN A O 1
ATOM 784 N N . GLU A 1 95 ? -3.615 -7.147 9.536 1.00 53.84 95 GLU A N 1
ATOM 785 C CA . GLU A 1 95 ? -2.197 -7.052 9.238 1.00 53.84 95 GLU A CA 1
ATOM 786 C C . GLU A 1 95 ? -2.077 -6.682 7.769 1.00 5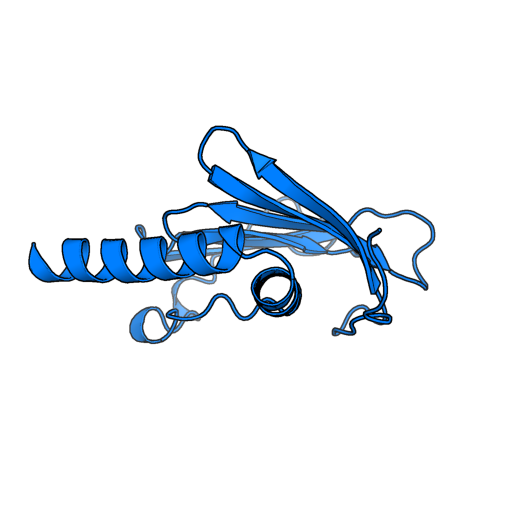3.84 95 GLU A C 1
ATOM 788 O O . GLU A 1 95 ? -2.361 -7.511 6.915 1.00 53.84 95 GLU A O 1
ATOM 793 N N . ILE A 1 96 ? -1.679 -5.442 7.467 1.00 53.75 96 ILE A N 1
ATOM 794 C CA . ILE A 1 96 ? -1.166 -5.122 6.132 1.00 53.75 96 ILE A CA 1
ATOM 795 C C . ILE A 1 96 ? 0.070 -6.018 5.977 1.00 53.75 96 ILE A C 1
ATOM 797 O O . ILE A 1 96 ? 1.055 -5.786 6.695 1.00 53.75 96 ILE A O 1
ATOM 801 N N . PRO A 1 97 ? 0.028 -7.074 5.142 1.00 51.62 97 PRO A N 1
ATOM 802 C CA . PRO A 1 97 ? 1.067 -8.088 5.087 1.00 51.62 97 PRO A CA 1
ATOM 803 C C . PRO A 1 97 ? 2.177 -7.576 4.181 1.00 51.62 97 PRO A C 1
ATOM 805 O O . PRO A 1 97 ? 2.514 -8.171 3.169 1.00 51.62 97 PRO A O 1
ATOM 808 N N . ASP A 1 98 ? 2.717 -6.419 4.530 1.00 60.91 98 ASP A N 1
ATOM 809 C CA . ASP A 1 98 ? 3.763 -5.783 3.769 1.00 60.91 98 ASP A CA 1
ATOM 810 C C . ASP A 1 98 ? 5.093 -6.071 4.475 1.00 60.91 98 ASP A C 1
ATOM 812 O O . ASP A 1 98 ? 5.341 -5.558 5.580 1.00 60.91 98 ASP A O 1
ATOM 816 N N . PRO A 1 99 ? 5.976 -6.888 3.869 1.00 61.41 99 PRO A N 1
ATOM 817 C CA . PRO A 1 99 ? 7.309 -7.163 4.399 1.00 61.41 99 PRO A CA 1
ATOM 818 C C . PRO A 1 99 ? 8.097 -5.886 4.718 1.00 61.41 99 PRO A C 1
ATOM 820 O O . PRO A 1 99 ? 8.976 -5.889 5.586 1.00 61.41 99 PRO A O 1
ATOM 823 N N . CYS A 1 100 ? 7.765 -4.775 4.060 1.00 63.91 100 CYS A N 1
ATOM 824 C CA . CYS A 1 100 ? 8.384 -3.473 4.255 1.00 63.91 100 CYS A CA 1
ATOM 825 C C . CYS A 1 100 ? 7.916 -2.834 5.560 1.00 63.91 100 CYS A C 1
ATOM 827 O O . CYS A 1 100 ? 8.754 -2.338 6.313 1.00 63.91 100 CYS A O 1
ATOM 829 N N . ILE A 1 101 ? 6.625 -2.935 5.890 1.00 64.06 101 ILE A N 1
ATOM 830 C CA . ILE A 1 101 ? 6.078 -2.518 7.189 1.00 64.06 101 ILE A CA 1
ATOM 831 C C . ILE A 1 101 ? 6.648 -3.398 8.302 1.00 64.06 101 ILE A C 1
ATOM 833 O O . ILE A 1 101 ? 7.123 -2.875 9.311 1.00 64.06 101 ILE A O 1
ATOM 837 N N . ALA A 1 102 ? 6.668 -4.721 8.116 1.00 63.50 102 ALA A N 1
ATOM 838 C CA . ALA A 1 102 ? 7.196 -5.654 9.110 1.00 63.50 102 ALA A CA 1
ATOM 839 C C . ALA A 1 102 ? 8.678 -5.375 9.423 1.00 63.50 102 ALA A C 1
ATOM 841 O O . ALA A 1 102 ? 9.076 -5.282 10.585 1.00 63.50 102 ALA A O 1
ATOM 842 N N . ARG A 1 103 ? 9.503 -5.153 8.393 1.00 63.38 103 ARG A N 1
ATOM 843 C CA . ARG A 1 103 ? 10.928 -4.829 8.555 1.00 63.38 103 ARG A CA 1
ATOM 844 C C . ARG A 1 103 ? 11.161 -3.423 9.103 1.00 63.38 103 ARG A C 1
ATOM 846 O O . ARG A 1 103 ? 12.047 -3.222 9.941 1.00 63.38 103 ARG A O 1
ATOM 853 N N . ALA A 1 104 ? 10.372 -2.446 8.670 1.00 61.19 104 ALA A N 1
ATOM 854 C CA . ALA A 1 104 ? 10.439 -1.099 9.213 1.00 61.19 104 ALA A CA 1
ATOM 855 C C . ALA A 1 104 ? 9.990 -1.069 10.686 1.00 61.19 104 ALA A C 1
ATOM 857 O O . ALA A 1 104 ? 10.547 -0.301 11.464 1.00 61.19 104 ALA A O 1
ATOM 858 N N . ALA A 1 105 ? 9.079 -1.946 11.121 1.00 59.22 105 ALA A N 1
ATOM 859 C CA . ALA A 1 105 ? 8.633 -2.021 12.513 1.00 59.22 105 ALA A CA 1
ATOM 860 C C . ALA A 1 105 ? 9.736 -2.542 13.449 1.00 59.22 105 ALA A C 1
ATOM 862 O O . ALA A 1 105 ? 9.812 -2.125 14.604 1.00 59.22 105 ALA A O 1
ATOM 863 N N . LEU A 1 106 ? 10.633 -3.392 12.938 1.00 58.72 106 LEU A N 1
ATOM 864 C CA . LEU A 1 106 ? 11.797 -3.895 13.677 1.00 58.72 106 LEU A CA 1
ATOM 865 C C . LEU A 1 106 ? 12.908 -2.847 13.846 1.00 58.72 106 LEU A C 1
ATOM 867 O O . LEU A 1 106 ? 13.708 -2.942 14.773 1.00 58.72 106 LEU A O 1
ATOM 871 N N . THR A 1 107 ? 12.974 -1.852 12.959 1.00 55.88 107 THR A N 1
ATOM 872 C CA . THR A 1 107 ? 14.089 -0.887 12.888 1.00 55.88 107 THR A CA 1
ATOM 873 C C . THR A 1 107 ? 13.688 0.537 13.281 1.00 55.88 107 THR A C 1
ATOM 875 O O . THR A 1 107 ? 14.511 1.292 13.799 1.00 55.88 107 THR A O 1
ATOM 878 N N . HIS A 1 108 ? 12.416 0.905 13.118 1.00 58.19 108 HIS A N 1
ATOM 879 C CA . HIS A 1 108 ? 11.858 2.198 13.498 1.00 58.19 108 HIS A CA 1
ATOM 880 C C . HIS A 1 108 ? 10.855 2.049 14.641 1.00 58.19 108 HIS A C 1
ATOM 882 O O . HIS A 1 108 ? 9.687 1.727 14.429 1.00 58.19 108 HIS A O 1
ATOM 888 N N . LYS A 1 109 ? 11.278 2.424 15.856 1.00 59.09 109 LYS A N 1
ATOM 889 C CA . LYS A 1 109 ? 10.407 2.488 17.047 1.00 59.09 109 LYS A CA 1
ATOM 890 C C . LYS A 1 109 ? 9.107 3.275 16.794 1.00 59.09 109 LYS A C 1
ATOM 892 O O . LYS A 1 109 ? 8.051 2.891 17.279 1.00 59.09 109 LYS A O 1
ATOM 897 N N . GLY A 1 110 ? 9.172 4.323 15.966 1.00 61.81 110 GLY A N 1
ATOM 898 C CA . GLY A 1 110 ? 8.004 5.113 15.561 1.00 61.81 110 GLY A CA 1
ATOM 899 C C . GLY A 1 110 ? 6.968 4.353 14.721 1.00 61.81 110 GLY A C 1
ATOM 900 O O . GLY A 1 110 ? 5.790 4.690 14.801 1.00 61.81 110 GLY A O 1
ATOM 901 N N . LEU A 1 111 ? 7.365 3.314 13.971 1.00 63.91 111 LEU A N 1
ATOM 902 C CA . LEU A 1 111 ? 6.425 2.460 13.237 1.00 63.91 111 LEU A CA 1
ATOM 903 C C . LEU A 1 111 ? 5.759 1.424 14.144 1.00 63.91 111 LEU A C 1
ATOM 905 O O . LEU A 1 111 ? 4.572 1.167 13.988 1.00 63.91 111 LEU A O 1
ATOM 909 N N . GLY A 1 112 ? 6.464 0.919 15.160 1.00 63.25 112 GLY A N 1
ATOM 910 C CA . GLY A 1 112 ? 5.837 0.121 16.219 1.00 63.25 112 GLY A CA 1
ATOM 911 C C . GLY A 1 112 ? 4.708 0.883 16.927 1.00 63.25 112 GLY A C 1
ATOM 912 O O . GLY A 1 112 ? 3.589 0.379 17.033 1.00 63.25 112 GLY A O 1
ATOM 913 N N . ASP A 1 113 ? 4.966 2.133 17.326 1.00 67.31 113 ASP A N 1
ATOM 914 C CA . ASP A 1 113 ? 3.956 3.004 17.949 1.00 67.31 113 ASP A CA 1
ATOM 915 C C . ASP A 1 113 ? 2.804 3.352 16.985 1.00 67.31 113 ASP A C 1
ATOM 917 O O . ASP A 1 113 ? 1.656 3.499 17.410 1.00 67.31 113 ASP A O 1
ATOM 921 N N . PHE A 1 114 ? 3.095 3.499 15.689 1.00 66.62 114 PHE A N 1
ATOM 922 C CA . PHE A 1 114 ? 2.098 3.716 14.636 1.00 66.62 114 PHE A CA 1
ATOM 923 C C . PHE A 1 114 ? 1.166 2.506 14.501 1.00 66.62 114 PHE A C 1
ATOM 925 O O . PHE A 1 114 ? -0.045 2.664 14.635 1.00 66.62 114 PHE A O 1
ATOM 932 N N . LEU A 1 115 ? 1.714 1.294 14.360 1.00 67.31 115 LEU A N 1
ATOM 933 C CA . LEU A 1 115 ? 0.937 0.054 14.260 1.00 67.31 115 LEU A CA 1
ATOM 934 C C . LEU A 1 115 ? 0.072 -0.182 15.509 1.00 67.31 115 LEU A C 1
ATOM 936 O O . LEU A 1 115 ? -1.091 -0.569 15.401 1.00 67.31 115 LEU A O 1
ATOM 940 N N . GLN A 1 116 ? 0.600 0.105 16.705 1.00 68.38 116 GLN A N 1
ATOM 941 C CA . GLN A 1 116 ? -0.181 0.034 17.947 1.00 68.38 116 GLN A CA 1
ATOM 942 C C . GLN A 1 116 ? -1.323 1.058 17.991 1.00 68.38 116 GLN A C 1
ATOM 944 O O . GLN A 1 116 ? -2.402 0.754 18.512 1.00 68.38 116 GLN A O 1
ATOM 949 N N . LYS A 1 117 ? -1.114 2.265 17.450 1.00 68.50 117 LYS A N 1
ATOM 950 C CA . LYS A 1 117 ? -2.165 3.287 17.352 1.00 68.50 117 LYS A CA 1
ATOM 951 C C . LYS A 1 117 ? -3.260 2.891 16.374 1.00 68.50 117 LYS A C 1
ATOM 953 O O . LYS A 1 117 ? -4.418 3.040 16.753 1.00 68.50 117 LYS A O 1
ATOM 958 N N . MET A 1 118 ? -2.919 2.334 15.209 1.00 66.94 118 MET A N 1
ATOM 959 C CA . MET A 1 118 ? -3.919 1.820 14.261 1.00 66.94 118 MET A CA 1
ATOM 960 C C . MET A 1 118 ? -4.807 0.764 14.931 1.00 66.94 118 MET A C 1
ATOM 962 O O . MET A 1 118 ? -6.019 0.947 15.021 1.00 66.94 118 MET A O 1
ATOM 966 N N . LYS A 1 119 ? -4.197 -0.254 15.562 1.00 66.69 119 LYS A N 1
ATOM 967 C CA . LYS A 1 119 ? -4.924 -1.303 16.310 1.00 66.69 119 LYS A CA 1
ATOM 968 C C . LYS A 1 119 ? -5.794 -0.749 17.445 1.00 66.69 119 LYS A C 1
ATOM 970 O O . LYS A 1 119 ? -6.813 -1.329 17.809 1.00 66.69 119 LYS A O 1
ATOM 975 N N . SER A 1 120 ? -5.388 0.364 18.057 1.00 65.56 120 SER A N 1
ATOM 976 C CA . SER A 1 120 ? -6.168 1.016 19.119 1.00 65.56 120 SER A CA 1
ATOM 977 C C . SER A 1 120 ? -7.342 1.838 18.579 1.00 65.56 120 SER A C 1
ATOM 979 O O . SER A 1 120 ? -8.344 1.984 19.277 1.00 65.56 120 SER A O 1
A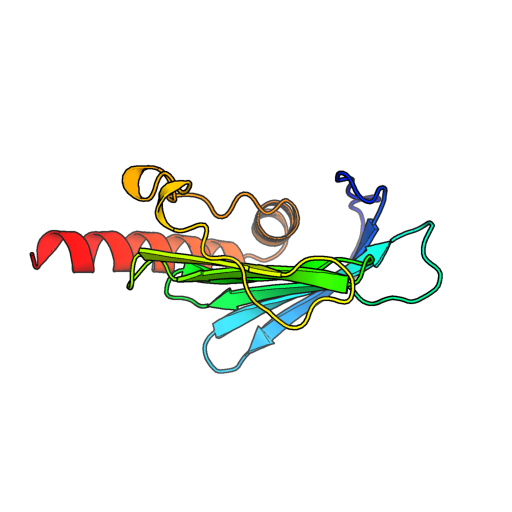TOM 981 N N . GLN A 1 121 ? -7.222 2.404 17.376 1.00 64.31 121 GLN A N 1
ATOM 982 C CA . GLN A 1 121 ? -8.300 3.142 16.716 1.00 64.31 121 GLN A CA 1
ATOM 983 C C . GLN A 1 121 ? -9.367 2.200 16.166 1.00 64.31 121 GLN A C 1
ATOM 985 O O . GLN A 1 121 ? -10.544 2.446 16.406 1.00 64.31 121 GLN A O 1
ATOM 990 N N . GLU A 1 122 ? -8.965 1.089 15.553 1.00 58.38 122 GLU A N 1
ATOM 991 C CA . GLU A 1 122 ? -9.870 0.024 15.111 1.00 58.38 122 GLU A CA 1
ATOM 992 C C . GLU A 1 122 ? -10.779 -0.453 16.256 1.00 58.38 122 GLU A C 1
ATOM 994 O O . GLU A 1 122 ? -12.001 -0.396 16.155 1.00 58.38 122 GLU A O 1
ATOM 999 N N . LYS A 1 123 ? -10.199 -0.773 17.423 1.00 57.66 123 LYS A N 1
ATOM 1000 C CA . LYS A 1 123 ? -10.969 -1.155 18.622 1.00 57.66 123 LYS A CA 1
ATOM 1001 C C . LYS A 1 123 ? -11.957 -0.090 19.098 1.00 57.66 123 LYS A C 1
ATOM 1003 O O . LYS A 1 123 ? -12.970 -0.436 19.696 1.00 57.66 123 LYS A O 1
ATOM 1008 N N . LYS A 1 124 ? -11.654 1.197 18.904 1.00 58.38 124 LYS A N 1
ATOM 1009 C CA . LYS A 1 124 ? -12.554 2.294 19.293 1.00 58.38 124 LYS A CA 1
ATOM 1010 C C . LYS A 1 124 ? -13.699 2.487 18.310 1.00 58.38 124 LYS A C 1
ATOM 1012 O O . LYS A 1 124 ? -14.771 2.883 18.746 1.00 58.38 124 LYS A O 1
ATOM 1017 N N . ILE A 1 125 ? -13.460 2.247 17.025 1.00 52.25 125 ILE A N 1
ATOM 1018 C CA . ILE A 1 125 ? -14.496 2.310 15.992 1.00 52.25 125 ILE A CA 1
ATOM 1019 C C . ILE A 1 125 ? -15.472 1.146 16.200 1.00 52.25 125 ILE A C 1
ATOM 1021 O O . ILE A 1 125 ? -16.660 1.391 16.343 1.00 52.25 125 ILE A O 1
ATOM 1025 N N . VAL A 1 126 ? -14.963 -0.077 16.394 1.00 51.22 126 VAL A N 1
ATOM 1026 C CA . VAL A 1 126 ? -15.784 -1.275 16.666 1.00 51.22 126 VAL A CA 1
ATOM 1027 C C . VAL A 1 126 ? -16.600 -1.169 17.962 1.00 51.22 126 VAL A C 1
ATOM 1029 O O . VAL A 1 126 ? -17.680 -1.731 18.055 1.00 51.22 126 VAL A O 1
ATOM 1032 N N . ALA A 1 127 ? -16.104 -0.467 18.985 1.00 51.25 127 ALA A N 1
ATOM 1033 C CA . ALA A 1 127 ? -16.815 -0.321 20.260 1.00 51.25 127 ALA A CA 1
ATOM 1034 C C . ALA A 1 127 ? -17.930 0.744 20.251 1.00 51.25 127 ALA A C 1
ATOM 1036 O O . ALA A 1 127 ? -18.633 0.876 21.253 1.00 51.25 127 ALA A O 1
ATOM 1037 N N . ASN A 1 128 ? -18.040 1.535 19.181 1.00 45.09 128 ASN A N 1
ATOM 1038 C CA . ASN A 1 128 ? -19.030 2.603 19.035 1.00 45.09 128 ASN A CA 1
ATOM 1039 C C . ASN A 1 128 ? -20.124 2.286 17.994 1.00 45.09 128 ASN A C 1
ATOM 1041 O O . ASN A 1 128 ? -20.977 3.149 17.777 1.00 45.09 128 ASN A O 1
ATOM 1045 N N . ASP A 1 129 ? -20.098 1.091 17.396 1.00 41.62 129 ASP A N 1
ATOM 1046 C CA . ASP A 1 129 ? -21.210 0.478 16.648 1.00 41.62 129 ASP A CA 1
ATOM 1047 C C . ASP A 1 129 ? -22.058 -0.418 17.572 1.00 41.62 129 ASP A C 1
ATOM 1049 O O . ASP A 1 129 ? -23.286 -0.522 17.337 1.00 41.62 129 ASP A O 1
#

Secondary structure (DSSP, 8-state):
-------EEETTEEEEEEEEEE-TT--EEEEEEESSSSS-EEEEEE-TTS-EEEE-TTS-EEEEETTTTEEEEE-TT--SPEE-GGGS-GGG--S---HHHHHHHHH-HHHHHHHHHHHHHHHHHHTT-

Foldseek 3Di:
DPDDDAFDADPLGTKDWPDWDADPQRKIKIWIDHPPDPDQIWMWTAHLLGWIKTADSLRKIWTADLVVLWIWIADRVGPDTDTCSVVDPSVPSLDPPDVVLVVCVVVPVSSVVSSVSNVVVVVVVVVVD

Sequence (129 aa):
MLDNAGPLKDEFGEYIIRTQKFNERKDWYCTHQYVREEGDYCYHYVHLDGRYYSKNPDGSSESINPILKEAFYTLPGGDVPIDCSDEVDWDRLNEIPDPCIARAALTHKGLGDFLQKMKSQEKKIVAND

Radius of gyration: 15.41 Å; chains: 1; bounding box: 45×27×38 Å

pLDDT: mean 72.37, std 13.49, range [35.72, 95.38]